Protein AF-0000000079019557 (afdb_homodimer)

Organism: Lymnaea stagnalis (NCBI:txid6523)

Secondary structure (DSSP, 8-state):
-HHHHHHHHHHHHHHHHHHHHHHHHHHHHHHHHHHHHHHTTSHHHHHHHHHHHHHHHHHHHHHHHHHHHHHHHHHHHHH-/-HHHHHHHHHHHHHHHHHHHHHHHHHHHHHHHHHHHHHHTTSHHHHHHHHHHHHHHHHHHHHHHHHHHHHHHHHHHHHH-

Sequence (160 aa):
MASNRSSNNWNQETKIRLNEKITSNINDIGSLSRQVIRGSKSNEFLAQAAKNFASQENCIQNSHETMRKMDLLRSQLEFQMASNRSSNNWNQETKIRLNEKITSNINDIGSLSRQVIRGSKSNEFLAQAAKNFASQENCIQNSHETMRKMDLLRSQLEFQ

InterPro domains:
  IPR032143 BLOC-1-related complex subunit 7 [PF16088] (1-80)
  IPR032143 BLOC-1-related complex subunit 7 [PTHR31397] (5-80)

Solvent-accessible surface area (backbone atoms only — not comparable to full-atom values): 8731 Å² total; per-residue (Å²): 123,74,68,58,56,56,50,48,50,52,48,51,51,50,52,53,52,44,52,52,48,51,53,49,47,54,49,50,52,48,52,52,52,52,51,47,66,73,49,52,86,37,69,67,50,44,54,51,51,47,52,41,52,51,51,47,47,51,49,53,51,50,41,52,52,53,52,51,53,49,50,54,54,51,56,55,60,74,73,104,125,72,66,58,56,56,50,50,50,50,48,51,51,50,49,52,52,45,52,52,48,49,54,50,47,55,50,49,53,50,53,51,51,53,52,48,65,72,51,52,85,39,67,66,50,44,54,51,49,46,52,41,52,52,52,46,45,51,49,52,52,50,41,52,53,52,51,50,53,48,51,54,53,52,55,55,60,72,73,102

Structure (mmCIF, N/CA/C/O backbone):
data_AF-0000000079019557-model_v1
#
loop_
_entity.id
_entity.type
_entity.pdbx_description
1 polymer 'BLOC-1-related complex subunit 7'
#
loop_
_atom_site.group_PDB
_atom_site.id
_atom_site.type_symbol
_atom_site.label_atom_id
_atom_site.label_alt_id
_atom_site.label_comp_id
_atom_site.label_asym_id
_atom_site.label_entity_id
_atom_site.label_seq_id
_atom_site.pdbx_PDB_ins_code
_atom_site.Cartn_x
_atom_site.Cartn_y
_atom_site.Cartn_z
_atom_site.occupancy
_atom_site.B_iso_or_equiv
_atom_site.auth_seq_id
_atom_site.auth_comp_id
_atom_site.auth_asym_id
_atom_site.auth_atom_id
_atom_site.pdbx_PDB_model_num
ATOM 1 N N . MET A 1 1 ? -0.847 -30.672 -26.422 1 47.53 1 MET A N 1
ATOM 2 C CA . MET A 1 1 ? 0.431 -29.984 -26.531 1 47.53 1 MET A CA 1
ATOM 3 C C . MET A 1 1 ? 0.22 -28.484 -26.719 1 47.53 1 MET A C 1
ATOM 5 O O . MET A 1 1 ? 1.156 -27.703 -26.562 1 47.53 1 MET A O 1
ATOM 9 N N . ALA A 1 2 ? -0.907 -27.938 -27.453 1 57.72 2 ALA A N 1
ATOM 10 C CA . ALA A 1 2 ? -1.248 -26.547 -27.797 1 57.72 2 ALA A CA 1
ATOM 11 C C . ALA A 1 2 ? -1.528 -25.734 -26.547 1 57.72 2 ALA A C 1
ATOM 13 O O . ALA A 1 2 ? -1.282 -24.531 -26.516 1 57.72 2 ALA A O 1
ATOM 14 N N . SER A 1 3 ? -2.023 -26.375 -25.453 1 62.72 3 SER A N 1
ATOM 15 C CA . SER A 1 3 ? -2.555 -25.766 -24.234 1 62.72 3 SER A CA 1
ATOM 16 C C . SER A 1 3 ? -1.434 -25.219 -23.359 1 62.72 3 SER A C 1
ATOM 18 O O . SER A 1 3 ? -1.594 -24.188 -22.703 1 62.72 3 SER A O 1
ATOM 20 N N . ASN A 1 4 ? -0.228 -25.859 -23.562 1 67.56 4 ASN A N 1
ATOM 21 C CA . ASN A 1 4 ? 0.906 -25.469 -22.734 1 67.56 4 ASN A CA 1
ATOM 22 C C . ASN A 1 4 ? 1.513 -24.141 -23.203 1 67.56 4 ASN A C 1
ATOM 24 O O . ASN A 1 4 ? 1.906 -23.312 -22.375 1 67.56 4 ASN A O 1
ATOM 28 N N . ARG A 1 5 ? 1.47 -23.844 -24.562 1 75.19 5 ARG A N 1
ATOM 29 C CA . ARG A 1 5 ? 2.02 -22.594 -25.094 1 75.19 5 ARG A CA 1
ATOM 30 C C . ARG A 1 5 ? 1.166 -21.406 -24.688 1 75.19 5 ARG A C 1
ATOM 32 O O . ARG A 1 5 ? 1.695 -20.359 -24.312 1 75.19 5 ARG A O 1
ATOM 39 N N . SER A 1 6 ? -0.106 -21.672 -24.766 1 77.31 6 SER A N 1
ATOM 40 C CA . SER A 1 6 ? -1.024 -20.609 -24.406 1 77.31 6 SER A CA 1
ATOM 41 C C . SER A 1 6 ? -0.907 -20.25 -22.938 1 77.31 6 SER A C 1
ATOM 43 O O . SER A 1 6 ? -0.911 -19.062 -22.578 1 77.31 6 SER A O 1
ATOM 45 N N . SER A 1 7 ? -0.646 -21.344 -22.203 1 78.94 7 SER A N 1
ATOM 46 C CA . SER A 1 7 ? -0.509 -21.125 -20.766 1 78.94 7 SER A CA 1
ATOM 47 C C . SER A 1 7 ? 0.808 -20.422 -20.438 1 78.94 7 SER A C 1
ATOM 49 O O . SER A 1 7 ? 0.848 -19.516 -19.594 1 78.94 7 SER A O 1
ATOM 51 N N . ASN A 1 8 ? 1.804 -20.703 -21.188 1 81.88 8 ASN A N 1
ATOM 52 C CA . ASN A 1 8 ? 3.105 -20.078 -20.984 1 81.88 8 ASN A CA 1
ATOM 53 C C . ASN A 1 8 ? 3.094 -18.609 -21.391 1 81.88 8 ASN A C 1
ATOM 55 O O . ASN A 1 8 ? 3.674 -17.766 -20.703 1 81.88 8 ASN A O 1
ATOM 59 N N . ASN A 1 9 ? 2.438 -18.375 -22.453 1 87.06 9 ASN A N 1
ATOM 60 C CA . ASN A 1 9 ? 2.311 -16.984 -22.891 1 87.06 9 ASN A CA 1
ATOM 61 C C . ASN A 1 9 ? 1.503 -16.156 -21.906 1 87.06 9 ASN A C 1
ATOM 63 O O . ASN A 1 9 ? 1.857 -15 -21.625 1 87.06 9 ASN A O 1
ATOM 67 N N . TRP A 1 10 ? 0.445 -16.703 -21.438 1 82.62 10 TRP A N 1
ATOM 68 C CA . TRP A 1 10 ? -0.376 -16.047 -20.438 1 82.62 10 TRP A CA 1
ATOM 69 C C . TRP A 1 10 ? 0.433 -15.75 -19.172 1 82.62 10 TRP A C 1
ATOM 71 O O . TRP A 1 10 ? 0.363 -14.641 -18.625 1 82.62 10 TRP A O 1
ATOM 81 N N . ASN A 1 11 ? 1.269 -16.656 -18.828 1 85.5 11 ASN A N 1
ATOM 82 C CA . ASN A 1 11 ? 2.102 -16.516 -17.641 1 85.5 11 ASN A CA 1
ATOM 83 C C . ASN A 1 11 ? 3.125 -15.391 -17.812 1 85.5 11 ASN A C 1
ATOM 85 O O . ASN A 1 11 ? 3.348 -14.602 -16.891 1 85.5 11 ASN A O 1
ATOM 89 N N . GLN A 1 12 ? 3.672 -15.359 -19 1 89 12 GLN A N 1
ATOM 90 C CA . GLN A 1 12 ? 4.66 -14.312 -19.266 1 89 12 GLN A CA 1
ATOM 91 C C . GLN A 1 12 ? 4.016 -12.93 -19.281 1 89 12 GLN A C 1
ATOM 93 O O . GLN A 1 12 ? 4.555 -11.984 -18.688 1 89 12 GLN A O 1
ATOM 98 N N . GLU A 1 13 ? 2.928 -12.852 -19.875 1 89.56 13 GLU A N 1
ATOM 99 C CA . GLU A 1 13 ? 2.193 -11.594 -19.922 1 89.56 13 GLU A CA 1
ATOM 100 C C . GLU A 1 13 ? 1.775 -11.148 -18.516 1 89.56 13 GLU A C 1
ATOM 102 O O . GLU A 1 13 ? 1.908 -9.969 -18.172 1 89.56 13 GLU A O 1
ATOM 107 N N . THR A 1 14 ? 1.305 -12.016 -17.781 1 89 14 THR A N 1
ATOM 108 C CA . THR A 1 14 ? 0.902 -11.727 -16.406 1 89 14 THR A CA 1
ATOM 109 C C . THR A 1 14 ? 2.096 -11.258 -15.578 1 89 14 THR A C 1
ATOM 111 O O . THR A 1 14 ? 1.982 -10.312 -14.797 1 89 14 THR A O 1
ATOM 114 N N . LYS A 1 15 ? 3.238 -11.859 -15.797 1 88.81 15 LYS A N 1
ATOM 115 C CA . LYS A 1 15 ? 4.449 -11.461 -15.086 1 88.81 15 LYS A CA 1
ATOM 116 C C . LYS A 1 15 ? 4.863 -10.039 -15.453 1 88.81 15 LYS A C 1
ATOM 118 O O . LYS A 1 15 ? 5.242 -9.258 -14.578 1 88.81 15 LYS A O 1
ATOM 123 N N . ILE A 1 16 ? 4.719 -9.734 -16.672 1 90.31 16 ILE A N 1
ATOM 124 C CA . ILE A 1 16 ? 5.102 -8.414 -17.141 1 90.31 16 ILE A CA 1
ATOM 125 C C . ILE A 1 16 ? 4.168 -7.363 -16.531 1 90.31 16 ILE A C 1
ATOM 127 O O . ILE A 1 16 ? 4.625 -6.352 -15.992 1 90.31 16 ILE A O 1
ATOM 131 N N . ARG A 1 17 ? 2.908 -7.613 -16.594 1 91.25 17 ARG A N 1
ATOM 132 C CA . ARG A 1 17 ? 1.917 -6.688 -16.047 1 91.25 17 ARG A CA 1
ATOM 133 C C . ARG A 1 17 ? 2.084 -6.523 -14.539 1 91.25 17 ARG A C 1
ATOM 135 O O . ARG A 1 17 ? 1.951 -5.418 -14.016 1 91.25 17 ARG A O 1
ATOM 142 N N . LEU A 1 18 ? 2.312 -7.535 -13.867 1 91.38 18 LEU A N 1
ATOM 143 C CA . LEU A 1 18 ? 2.516 -7.5 -12.422 1 91.38 18 LEU A CA 1
ATOM 144 C C . LEU A 1 18 ? 3.744 -6.668 -12.07 1 91.38 18 LEU A C 1
ATOM 146 O O . LEU A 1 18 ? 3.711 -5.883 -11.117 1 91.38 18 LEU A O 1
ATOM 150 N N . ASN A 1 19 ? 4.836 -6.879 -12.852 1 91.12 19 ASN A N 1
ATOM 151 C CA . ASN A 1 19 ? 6.035 -6.078 -12.633 1 91.12 19 ASN A CA 1
ATOM 152 C C . ASN A 1 19 ? 5.758 -4.59 -12.82 1 91.12 19 ASN A C 1
ATOM 154 O O . ASN A 1 19 ? 6.25 -3.756 -12.062 1 91.12 19 ASN A O 1
ATOM 158 N N . GLU A 1 20 ? 5.004 -4.254 -13.812 1 93.81 20 GLU A N 1
ATOM 159 C CA . GLU A 1 20 ? 4.625 -2.865 -14.062 1 93.81 20 GLU A CA 1
ATOM 160 C C . GLU A 1 20 ? 3.797 -2.303 -12.914 1 93.81 20 GLU A C 1
ATOM 162 O O . GLU A 1 20 ? 4.004 -1.163 -12.492 1 93.81 20 GLU A O 1
ATOM 167 N N . LYS A 1 21 ? 2.908 -3.107 -12.477 1 92.81 21 LYS A N 1
ATOM 168 C CA . LYS A 1 21 ? 2.057 -2.691 -11.367 1 92.81 21 LYS A CA 1
ATOM 169 C C . LYS A 1 21 ? 2.873 -2.482 -10.094 1 92.81 21 LYS A C 1
ATOM 171 O O . LYS A 1 21 ? 2.662 -1.512 -9.367 1 92.81 21 LYS A O 1
ATOM 176 N N . ILE A 1 22 ? 3.752 -3.359 -9.875 1 92.5 22 ILE A N 1
ATOM 177 C CA . ILE A 1 22 ? 4.633 -3.27 -8.711 1 92.5 22 ILE A CA 1
ATOM 178 C C . ILE A 1 22 ? 5.445 -1.977 -8.781 1 92.5 22 ILE A C 1
ATOM 180 O O . ILE A 1 22 ? 5.504 -1.223 -7.805 1 92.5 22 ILE A O 1
ATOM 184 N N . THR A 1 23 ? 6.043 -1.711 -9.922 1 93.44 23 THR A N 1
ATOM 185 C CA . THR A 1 23 ? 6.84 -0.502 -10.109 1 93.44 23 THR A CA 1
ATOM 186 C C . THR A 1 23 ? 5.984 0.745 -9.914 1 93.44 23 THR A C 1
ATOM 188 O O . THR A 1 23 ? 6.41 1.7 -9.258 1 93.44 23 THR A O 1
ATOM 191 N N . SER A 1 24 ? 4.785 0.705 -10.453 1 94.06 24 SER A N 1
ATOM 192 C CA . SER A 1 24 ? 3.861 1.823 -10.305 1 94.06 24 SER A CA 1
ATOM 193 C C . SER A 1 24 ? 3.51 2.059 -8.844 1 94.06 24 SER A C 1
ATOM 195 O O . SER A 1 24 ? 3.496 3.199 -8.375 1 94.06 24 SER A O 1
ATOM 197 N N . ASN A 1 25 ? 3.236 0.991 -8.156 1 93.25 25 ASN A N 1
ATOM 198 C CA . ASN A 1 25 ? 2.889 1.081 -6.742 1 93.25 25 ASN A CA 1
ATOM 199 C C . ASN A 1 25 ? 4.02 1.7 -5.922 1 93.25 25 ASN A C 1
ATOM 201 O O . ASN A 1 25 ? 3.777 2.562 -5.078 1 93.25 25 ASN A O 1
ATOM 205 N N . ILE A 1 26 ? 5.211 1.284 -6.172 1 92.81 26 ILE A N 1
ATOM 206 C CA . ILE A 1 26 ? 6.371 1.807 -5.461 1 92.81 26 ILE A CA 1
ATOM 207 C C . ILE A 1 26 ? 6.512 3.303 -5.73 1 92.81 26 ILE A C 1
ATOM 209 O O . ILE A 1 26 ? 6.734 4.086 -4.805 1 92.81 26 ILE A O 1
ATOM 213 N N . ASN A 1 27 ? 6.289 3.691 -6.883 1 93.69 27 ASN A N 1
ATOM 214 C CA . ASN A 1 27 ? 6.383 5.098 -7.266 1 93.69 27 ASN A CA 1
ATOM 215 C C . ASN A 1 27 ? 5.27 5.926 -6.629 1 93.69 27 ASN A C 1
ATOM 217 O O . ASN A 1 27 ? 5.508 7.047 -6.176 1 93.69 27 ASN A O 1
ATOM 221 N N . ASP A 1 28 ? 4.129 5.355 -6.613 1 95.62 28 ASP A N 1
ATOM 222 C CA . ASP A 1 28 ? 2.988 6.062 -6.043 1 95.62 28 ASP A CA 1
ATOM 223 C C . ASP A 1 28 ? 3.154 6.25 -4.539 1 95.62 28 ASP A C 1
ATOM 225 O O . ASP A 1 28 ? 2.801 7.301 -3.996 1 95.62 28 ASP A O 1
ATOM 229 N N . ILE A 1 29 ? 3.668 5.305 -3.902 1 94.81 29 ILE A N 1
ATOM 230 C CA . ILE A 1 29 ? 3.928 5.426 -2.473 1 94.81 29 ILE A CA 1
ATOM 231 C C . ILE A 1 29 ? 5.004 6.48 -2.229 1 94.81 29 ILE A C 1
ATOM 233 O O . ILE A 1 29 ? 4.918 7.254 -1.271 1 94.81 29 ILE A O 1
ATOM 237 N N . GLY A 1 30 ? 5.977 6.52 -3.111 1 93.94 30 GLY A N 1
ATOM 238 C CA . GLY A 1 30 ? 6.957 7.594 -3.041 1 93.94 30 GLY A CA 1
ATOM 239 C C . GLY A 1 30 ? 6.34 8.969 -3.182 1 93.94 30 GLY A C 1
ATOM 240 O O . GLY A 1 30 ? 6.656 9.883 -2.41 1 93.94 30 GLY A O 1
ATOM 241 N N . SER A 1 31 ? 5.52 9.055 -4.195 1 95.25 31 SER A N 1
ATOM 242 C CA . SER A 1 31 ? 4.832 10.328 -4.418 1 95.25 31 SER A CA 1
ATOM 243 C C . SER A 1 31 ? 4.012 10.734 -3.195 1 95.25 31 SER A C 1
ATOM 245 O O . SER A 1 31 ? 4.059 11.891 -2.77 1 95.25 31 SER A O 1
ATOM 247 N N . LEU A 1 32 ? 3.287 9.805 -2.604 1 92.56 32 LEU A N 1
ATOM 248 C CA . LEU A 1 32 ? 2.496 10.047 -1.401 1 92.56 32 LEU A CA 1
ATOM 249 C C . LEU A 1 32 ? 3.385 10.492 -0.245 1 92.56 32 LEU A C 1
ATOM 251 O O . LEU A 1 32 ? 3.018 11.391 0.512 1 92.56 32 LEU A O 1
ATOM 255 N N . SER A 1 33 ? 4.496 9.906 -0.096 1 91.62 33 SER A N 1
ATOM 256 C CA . SER A 1 33 ? 5.422 10.242 0.979 1 91.62 33 SER A C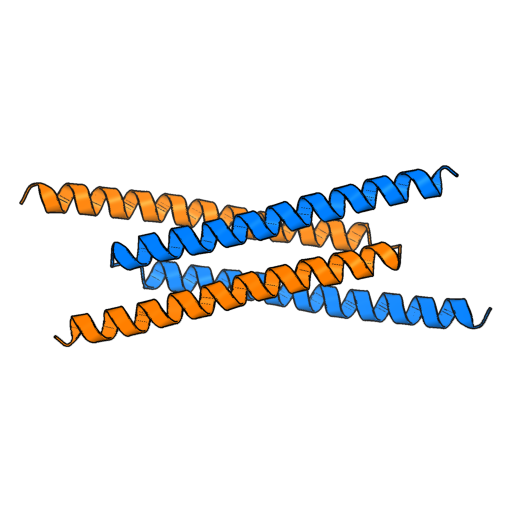A 1
ATOM 257 C C . SER A 1 33 ? 5.926 11.68 0.843 1 91.62 33 SER A C 1
ATOM 259 O O . SER A 1 33 ? 6.027 12.406 1.835 1 91.62 33 SER A O 1
ATOM 261 N N . ARG A 1 34 ? 6.246 12.062 -0.383 1 91.94 34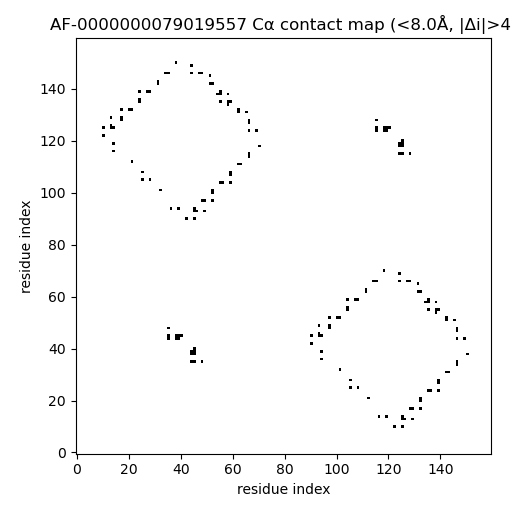 ARG A N 1
ATOM 262 C CA . ARG A 1 34 ? 6.707 13.422 -0.626 1 91.94 34 ARG A CA 1
ATOM 263 C C . ARG A 1 34 ? 5.609 14.438 -0.316 1 91.94 34 ARG A C 1
ATOM 265 O O . ARG A 1 34 ? 5.875 15.492 0.255 1 91.94 34 ARG A O 1
ATOM 272 N N . GLN A 1 35 ? 4.402 14.07 -0.68 1 89.88 35 GLN A N 1
ATOM 273 C CA . GLN A 1 35 ? 3.258 14.93 -0.399 1 89.88 35 GLN A CA 1
ATOM 274 C C . GLN A 1 35 ? 3.066 15.117 1.104 1 89.88 35 GLN A C 1
ATOM 276 O O . GLN A 1 35 ? 2.809 16.234 1.567 1 89.88 35 GLN A O 1
ATOM 281 N N . VAL A 1 36 ? 3.242 14.133 1.831 1 90.44 36 VAL A N 1
ATOM 282 C CA . VAL A 1 36 ? 3.084 14.18 3.281 1 90.44 36 VAL A CA 1
ATOM 283 C C . VAL A 1 36 ? 4.164 15.07 3.893 1 90.44 36 VAL A C 1
ATOM 285 O O . VAL A 1 36 ? 3.873 15.906 4.75 1 90.44 36 VAL A O 1
ATOM 288 N N . ILE A 1 37 ? 5.355 14.914 3.469 1 85.81 37 ILE A N 1
ATOM 289 C CA . ILE A 1 37 ? 6.484 15.68 3.988 1 85.81 37 ILE A CA 1
ATOM 290 C C . ILE A 1 37 ? 6.266 17.172 3.711 1 85.81 37 ILE A C 1
ATOM 292 O O . ILE A 1 37 ? 6.457 18 4.598 1 85.81 37 ILE A O 1
ATOM 296 N N . ARG A 1 38 ? 5.766 17.5 2.596 1 85.56 38 ARG A N 1
ATOM 297 C CA . ARG A 1 38 ? 5.559 18.891 2.203 1 85.56 38 ARG A CA 1
ATOM 298 C C . ARG A 1 38 ? 4.383 19.5 2.961 1 85.56 38 ARG A C 1
ATOM 300 O O . ARG A 1 38 ? 4.422 20.672 3.326 1 85.56 38 ARG A O 1
ATOM 307 N N . GLY A 1 39 ? 3.41 18.688 3.227 1 82.56 39 GLY A N 1
ATOM 308 C CA . GLY A 1 39 ? 2.188 19.172 3.846 1 82.56 39 GLY A CA 1
ATOM 309 C C . GLY A 1 39 ? 2.205 19.078 5.359 1 82.56 39 GLY A C 1
ATOM 310 O O . GLY A 1 39 ? 1.259 19.5 6.027 1 82.56 39 GLY A O 1
ATOM 311 N N . SER A 1 40 ? 3.23 18.641 5.941 1 81.25 40 SER A N 1
ATOM 312 C CA . SER A 1 40 ? 3.271 18.281 7.355 1 81.25 40 SER A CA 1
ATOM 313 C C . SER A 1 40 ? 3.359 19.516 8.242 1 81.25 40 SER A C 1
ATOM 315 O O . SER A 1 40 ? 3.693 19.406 9.43 1 81.25 40 SER A O 1
ATOM 317 N N . LYS A 1 41 ? 3.025 20.719 7.848 1 81.19 41 LYS A N 1
ATOM 318 C CA . LYS A 1 41 ? 3.004 21.938 8.648 1 81.19 41 LYS A CA 1
ATOM 319 C C . LYS A 1 41 ? 1.753 22.016 9.516 1 81.19 41 LYS A C 1
ATOM 321 O O . LYS A 1 41 ? 1.718 22.75 10.508 1 81.19 41 LYS A O 1
ATOM 326 N N . SER A 1 42 ? 0.71 21.234 9.281 1 82.25 42 SER A N 1
ATOM 327 C CA . SER A 1 42 ? -0.531 21.234 10.047 1 82.25 42 SER A CA 1
ATOM 328 C C . SER A 1 42 ? -0.713 19.922 10.797 1 82.25 42 SER A C 1
ATOM 330 O O 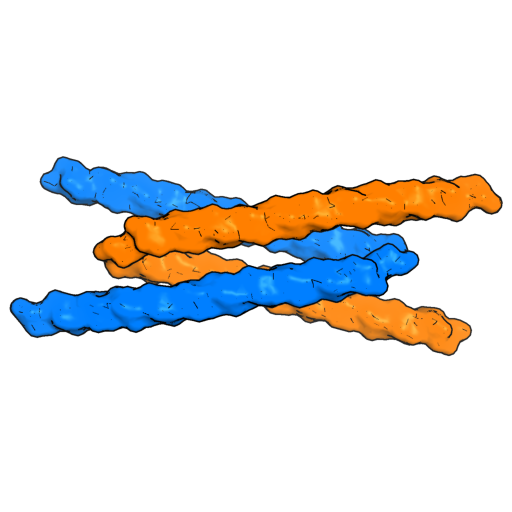. SER A 1 42 ? -0.453 18.844 10.242 1 82.25 42 SER A O 1
ATOM 332 N N . ASN A 1 43 ? -1.083 20.078 12.062 1 82.56 43 ASN A N 1
ATOM 333 C CA . ASN A 1 43 ? -1.351 18.906 12.883 1 82.56 43 ASN A CA 1
ATOM 334 C C . ASN A 1 43 ? -2.453 18.047 12.281 1 82.56 43 ASN A C 1
ATOM 336 O O . ASN A 1 43 ? -2.387 16.812 12.336 1 82.56 43 ASN A O 1
ATOM 340 N N . GLU A 1 44 ? -3.389 18.641 11.719 1 84.88 44 GLU A N 1
ATOM 341 C CA . GLU A 1 44 ? -4.5 17.906 11.117 1 84.88 44 GLU A CA 1
ATOM 342 C C . GLU A 1 44 ? -4.031 17.062 9.938 1 84.88 44 GLU A C 1
ATOM 344 O O . GLU A 1 44 ? -4.453 15.922 9.781 1 84.88 44 GLU A O 1
ATOM 349 N N . PHE A 1 45 ? -3.227 17.625 9.133 1 89.12 45 PHE A N 1
ATOM 350 C CA . PHE A 1 45 ? -2.672 16.922 7.988 1 89.12 45 PHE A CA 1
ATOM 351 C C . PHE A 1 45 ? -1.846 15.719 8.438 1 89.12 45 PHE A C 1
ATOM 353 O O . PHE A 1 45 ? -1.992 14.617 7.902 1 89.12 45 PHE A O 1
ATOM 360 N N . LEU A 1 46 ? -1.069 15.891 9.445 1 89.62 46 LEU A N 1
ATOM 361 C CA . LEU A 1 46 ? -0.22 14.828 9.961 1 89.62 46 LEU A CA 1
ATOM 362 C C . LEU A 1 46 ? -1.062 13.664 10.492 1 89.62 46 LEU A C 1
ATOM 364 O O . LEU A 1 46 ? -0.725 12.5 10.273 1 89.62 46 LEU A O 1
ATOM 368 N N . ALA A 1 47 ? -2.139 14.086 11.156 1 88.06 47 ALA A N 1
ATOM 369 C CA . ALA A 1 47 ? -3.02 13.062 11.711 1 88.06 47 ALA A CA 1
ATOM 370 C C . ALA A 1 47 ? -3.676 12.242 10.602 1 88.06 47 ALA A C 1
ATOM 372 O O . ALA A 1 47 ? -3.775 11.023 10.695 1 88.06 47 ALA A O 1
ATOM 373 N N . GLN A 1 48 ? -4.086 12.867 9.523 1 91.38 48 GLN A N 1
ATOM 374 C CA . GLN A 1 48 ? -4.711 12.18 8.391 1 91.38 48 GLN A CA 1
ATOM 375 C C . GLN A 1 48 ? -3.697 11.32 7.641 1 91.38 48 GLN A C 1
ATOM 377 O O . GLN A 1 48 ? -4.012 10.211 7.215 1 91.38 48 GLN A O 1
ATOM 382 N N . ALA A 1 49 ? -2.57 11.906 7.453 1 92.69 49 ALA A N 1
ATOM 383 C CA . ALA A 1 49 ? -1.508 11.141 6.812 1 92.69 49 ALA A CA 1
ATOM 384 C C . ALA A 1 49 ? -1.188 9.875 7.609 1 92.69 49 ALA A C 1
ATOM 386 O O . ALA A 1 49 ? -1.017 8.797 7.035 1 92.69 49 ALA A O 1
ATOM 387 N N . ALA A 1 50 ? -1.135 9.984 8.914 1 91.12 50 ALA A N 1
ATOM 388 C CA . ALA A 1 50 ? -0.861 8.836 9.781 1 91.12 50 ALA A CA 1
ATOM 389 C C . ALA A 1 50 ? -1.924 7.754 9.609 1 91.12 50 ALA A C 1
ATOM 391 O O . ALA A 1 50 ? -1.603 6.566 9.539 1 91.12 50 ALA A O 1
ATOM 392 N N . LYS A 1 51 ? -3.121 8.117 9.484 1 92.06 51 LYS A N 1
ATOM 393 C CA . LYS A 1 51 ? -4.219 7.176 9.281 1 92.06 51 LYS A CA 1
ATOM 394 C C . LYS A 1 51 ? -4.098 6.48 7.93 1 92.06 51 LYS A C 1
ATOM 396 O O . LYS A 1 51 ? -4.312 5.27 7.824 1 92.06 51 LYS A O 1
ATOM 401 N N . ASN A 1 52 ? -3.764 7.293 6.953 1 92.81 52 ASN A N 1
ATOM 402 C CA .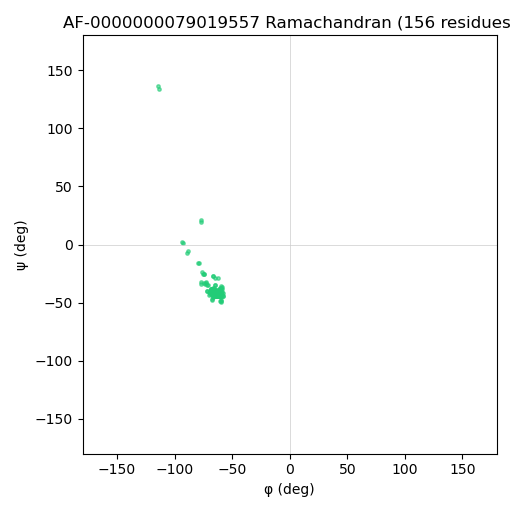 ASN A 1 52 ? -3.6 6.742 5.613 1 92.81 52 ASN A CA 1
ATOM 403 C C . ASN A 1 52 ? -2.48 5.707 5.562 1 92.81 52 ASN A C 1
ATOM 405 O O . ASN A 1 52 ? -2.645 4.637 4.973 1 92.81 52 ASN A O 1
ATOM 409 N N . PHE A 1 53 ? -1.433 5.984 6.18 1 93.19 53 PHE A N 1
ATOM 410 C CA . PHE A 1 53 ? -0.306 5.059 6.129 1 93.19 53 PHE A CA 1
ATOM 411 C C . PHE A 1 53 ? -0.567 3.838 7.004 1 93.19 53 PHE A C 1
ATOM 413 O O . PHE A 1 53 ? -0.052 2.752 6.73 1 93.19 53 PHE A O 1
ATOM 420 N N . ALA A 1 54 ? -1.408 4 8.016 1 92.81 54 ALA A N 1
ATOM 421 C CA . ALA A 1 54 ? -1.845 2.836 8.781 1 92.81 54 ALA A CA 1
ATOM 422 C C . ALA A 1 54 ? -2.688 1.898 7.922 1 92.81 54 ALA A C 1
ATOM 424 O O . ALA A 1 54 ? -2.537 0.677 7.992 1 92.81 54 ALA A O 1
ATOM 425 N N . SER A 1 55 ? -3.527 2.459 7.129 1 94.31 55 SER A N 1
ATOM 426 C CA . SER A 1 55 ? -4.344 1.67 6.211 1 94.31 55 SER A CA 1
ATOM 427 C C . SER A 1 55 ? -3.479 0.951 5.18 1 94.31 55 SER A C 1
ATOM 429 O O . SER A 1 55 ? -3.715 -0.22 4.875 1 94.31 55 SER A O 1
ATOM 431 N N . GLN A 1 56 ? -2.512 1.698 4.676 1 94.31 56 GLN A N 1
ATOM 432 C CA . GLN A 1 56 ? -1.586 1.1 3.721 1 94.31 56 GLN A CA 1
ATOM 433 C C . GLN A 1 56 ? -0.849 -0.086 4.336 1 94.31 56 GLN A C 1
ATOM 435 O O . GLN A 1 56 ? -0.677 -1.121 3.688 1 94.31 56 GLN A O 1
ATOM 440 N N . GLU A 1 57 ? -0.451 0.067 5.5 1 93.94 57 GLU A N 1
ATOM 441 C CA . GLU A 1 57 ? 0.234 -1.007 6.215 1 93.94 57 GLU A CA 1
ATOM 442 C C . GLU A 1 57 ? -0.655 -2.24 6.34 1 93.94 57 GLU A C 1
ATOM 444 O O . GLU A 1 57 ? -0.188 -3.369 6.172 1 93.94 57 GLU A O 1
ATOM 449 N N . ASN A 1 58 ? -1.845 -2.057 6.633 1 95.62 58 ASN A N 1
ATOM 450 C CA . ASN A 1 58 ? -2.789 -3.164 6.742 1 95.62 58 ASN A CA 1
ATOM 451 C C . ASN A 1 58 ? -2.951 -3.895 5.41 1 95.62 58 ASN A C 1
ATOM 453 O O . ASN A 1 58 ? -2.992 -5.125 5.375 1 95.62 58 ASN A O 1
ATOM 457 N N . CYS A 1 59 ? -3.061 -3.119 4.387 1 95.62 59 CYS A N 1
ATOM 458 C CA . CYS A 1 59 ? -3.162 -3.713 3.057 1 95.62 59 CYS A CA 1
ATOM 459 C C . CYS A 1 59 ? -1.938 -4.566 2.744 1 95.62 59 CYS A C 1
ATOM 461 O O . CYS A 1 59 ? -2.064 -5.68 2.234 1 95.62 59 CYS A O 1
ATOM 463 N N . ILE A 1 60 ? -0.806 -4.059 3.035 1 95.75 60 ILE A N 1
ATOM 464 C CA . ILE A 1 60 ? 0.447 -4.754 2.771 1 95.75 60 ILE A CA 1
ATOM 465 C C . ILE A 1 60 ? 0.51 -6.035 3.604 1 95.75 60 ILE A C 1
ATOM 467 O O . ILE A 1 60 ? 0.92 -7.086 3.107 1 95.75 60 ILE A O 1
ATOM 471 N N . GLN A 1 61 ? 0.146 -6 4.848 1 95.5 61 GLN A N 1
ATOM 472 C CA . GLN A 1 61 ? 0.137 -7.168 5.723 1 95.5 61 GLN A CA 1
ATOM 473 C C . GLN A 1 61 ? -0.816 -8.234 5.199 1 95.5 61 GLN A C 1
ATOM 475 O O . GLN A 1 61 ? -0.484 -9.422 5.199 1 95.5 61 GLN A O 1
ATOM 480 N N . ASN A 1 62 ? -1.929 -7.785 4.766 1 95.81 62 ASN A N 1
ATOM 481 C CA . ASN A 1 62 ? -2.875 -8.719 4.168 1 95.81 62 ASN A CA 1
ATOM 482 C C . ASN A 1 62 ? -2.285 -9.398 2.932 1 95.81 62 ASN A C 1
ATOM 484 O O . ASN A 1 62 ? -2.475 -10.594 2.727 1 95.81 62 ASN A O 1
ATOM 488 N N . SER A 1 63 ? -1.616 -8.695 2.119 1 94.25 63 SER A N 1
ATOM 489 C CA . SER A 1 63 ? -0.955 -9.242 0.938 1 94.25 63 SER A CA 1
ATOM 490 C C . SER A 1 63 ? 0.09 -10.281 1.321 1 94.25 63 SER A C 1
ATOM 492 O O . SER A 1 63 ? 0.168 -11.352 0.704 1 94.25 63 SER A O 1
ATOM 494 N N . HIS A 1 64 ? 0.83 -10 2.332 1 93.62 64 HIS A N 1
ATOM 495 C CA . HIS A 1 64 ? 1.835 -10.938 2.814 1 93.62 64 HIS A CA 1
ATOM 496 C C . HIS A 1 64 ? 1.192 -12.242 3.285 1 93.62 64 HIS A C 1
ATOM 498 O O . HIS A 1 64 ? 1.684 -13.328 2.975 1 93.62 64 HIS A O 1
ATOM 504 N N . GLU A 1 65 ? 0.145 -12.086 4.008 1 95.06 65 GLU A N 1
ATOM 505 C CA . GLU A 1 65 ? -0.544 -13.266 4.531 1 95.06 65 GLU A CA 1
ATOM 506 C C . GLU A 1 65 ? -1.095 -14.125 3.402 1 95.06 65 GLU A C 1
ATOM 508 O O . GLU A 1 65 ? -0.971 -15.352 3.434 1 95.06 65 GLU A O 1
ATOM 513 N N . THR A 1 66 ? -1.683 -13.445 2.479 1 93.44 66 THR A N 1
ATOM 514 C CA . THR A 1 66 ? -2.244 -14.148 1.33 1 93.44 66 THR A CA 1
ATOM 515 C C . THR A 1 66 ? -1.151 -14.883 0.56 1 93.44 66 THR A C 1
ATOM 517 O O . THR A 1 66 ? -1.315 -16.047 0.203 1 93.44 66 THR A O 1
ATOM 520 N N . MET A 1 67 ? -0.035 -14.352 0.33 1 90.69 67 MET A N 1
ATOM 521 C CA . MET A 1 67 ? 1.06 -14.945 -0.431 1 90.69 67 MET A CA 1
ATOM 522 C C . MET A 1 67 ? 1.707 -16.078 0.348 1 90.69 67 MET A C 1
ATOM 524 O O . MET A 1 67 ? 2.145 -17.078 -0.241 1 90.69 67 MET A O 1
ATOM 528 N N . ARG A 1 68 ? 1.752 -15.891 1.618 1 91.69 68 ARG A N 1
ATOM 529 C CA . 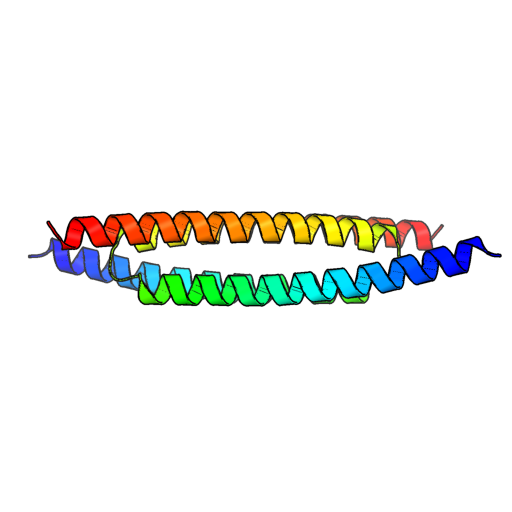ARG A 1 68 ? 2.271 -16.969 2.453 1 91.69 68 ARG A CA 1
ATOM 530 C C . ARG A 1 68 ? 1.382 -18.203 2.371 1 91.69 68 ARG A C 1
ATOM 532 O O . ARG A 1 68 ? 1.879 -19.328 2.283 1 91.69 68 ARG A O 1
ATOM 539 N N . LYS A 1 69 ? 0.096 -18.016 2.416 1 92.44 69 LYS A N 1
ATOM 540 C CA . LYS A 1 69 ? -0.851 -19.109 2.27 1 92.44 69 LYS A CA 1
ATOM 541 C C . LYS A 1 69 ? -0.694 -19.797 0.915 1 92.44 69 LYS A C 1
ATOM 543 O O . LYS A 1 69 ? -0.731 -21.031 0.826 1 92.44 69 LYS A O 1
ATOM 548 N N . MET A 1 70 ? -0.474 -19.094 -0.05 1 87.12 70 MET A N 1
ATOM 549 C CA . MET A 1 70 ? -0.295 -19.625 -1.397 1 87.12 70 MET A CA 1
ATOM 550 C C . MET A 1 70 ? 0.993 -20.438 -1.495 1 87.12 70 MET A C 1
ATOM 552 O O . MET A 1 70 ? 1.031 -21.469 -2.166 1 87.12 70 MET A O 1
ATOM 556 N N . ASP A 1 71 ? 1.991 -20 -0.867 1 86.31 71 ASP A N 1
ATOM 557 C CA . ASP A 1 71 ? 3.262 -20.719 -0.841 1 86.31 71 ASP A CA 1
ATOM 558 C C . ASP A 1 71 ? 3.109 -22.078 -0.169 1 86.31 71 ASP A C 1
ATOM 560 O O . ASP A 1 71 ? 3.682 -23.078 -0.628 1 86.31 71 ASP A O 1
ATOM 564 N N . LEU A 1 72 ? 2.436 -22.062 0.878 1 89.31 72 LEU A N 1
ATOM 565 C CA . LEU A 1 72 ? 2.199 -23.297 1.604 1 89.31 72 LEU A CA 1
ATOM 566 C C . LEU A 1 72 ? 1.396 -24.281 0.756 1 89.31 72 LEU A C 1
ATOM 568 O O . LEU A 1 72 ? 1.694 -25.469 0.73 1 89.31 72 LEU A O 1
ATOM 572 N N . LEU A 1 73 ? 0.391 -23.812 0.045 1 86.56 73 LEU A N 1
ATOM 573 C CA . LEU A 1 73 ? -0.428 -24.641 -0.824 1 86.56 73 LEU A CA 1
ATOM 574 C C . LEU A 1 73 ? 0.404 -25.219 -1.964 1 86.56 73 LEU A C 1
ATOM 576 O O . LEU A 1 73 ? 0.254 -26.391 -2.312 1 86.56 73 LEU A O 1
ATOM 580 N N . ARG A 1 74 ? 1.197 -24.453 -2.5 1 84.19 74 ARG A N 1
ATOM 581 C CA . ARG A 1 74 ? 2.076 -24.906 -3.578 1 84.19 74 ARG A CA 1
ATOM 582 C C . ARG A 1 74 ? 3.023 -26 -3.098 1 84.19 74 ARG A C 1
ATOM 584 O O . ARG A 1 74 ? 3.252 -26.984 -3.803 1 84.19 74 ARG A O 1
ATOM 591 N N . SER A 1 75 ? 3.598 -25.797 -1.936 1 84.25 75 SER A N 1
ATOM 592 C CA . SER A 1 75 ? 4.516 -26.781 -1.372 1 84.25 75 SER A CA 1
ATOM 593 C C . SER A 1 75 ? 3.824 -28.141 -1.167 1 84.25 75 SER A C 1
ATOM 595 O O . SER A 1 75 ? 4.426 -29.188 -1.392 1 84.25 75 SER A O 1
ATOM 597 N N . GLN A 1 76 ? 2.631 -28.219 -0.789 1 86.62 76 GLN A N 1
ATOM 598 C CA . GLN A 1 76 ? 1.856 -29.438 -0.572 1 86.62 76 GLN A CA 1
ATOM 599 C C . GLN A 1 76 ? 1.582 -30.156 -1.89 1 86.62 76 GLN A C 1
ATOM 601 O O . GLN A 1 76 ? 1.62 -31.375 -1.951 1 86.62 76 GLN A O 1
ATOM 606 N N . LEU A 1 77 ? 1.282 -29.5 -2.965 1 78.69 77 LEU A N 1
ATOM 607 C CA . LEU A 1 77 ? 1.002 -30.078 -4.277 1 78.69 77 LEU A CA 1
ATOM 608 C C . LEU A 1 77 ? 2.262 -30.688 -4.883 1 78.69 77 LEU A C 1
ATOM 610 O O . LEU A 1 77 ? 2.191 -31.688 -5.598 1 78.69 77 LEU A O 1
ATOM 614 N N . GLU A 1 78 ? 3.35 -30.047 -4.676 1 77.88 78 GLU A N 1
ATOM 615 C CA . GLU A 1 78 ? 4.609 -30.578 -5.188 1 77.88 78 GLU A CA 1
ATOM 616 C C . GLU A 1 78 ? 4.984 -31.875 -4.484 1 77.88 78 GLU A C 1
ATOM 618 O O . GLU A 1 78 ? 5.711 -32.688 -5.043 1 77.88 78 GLU A O 1
ATOM 623 N N . PHE A 1 79 ? 4.598 -32.125 -3.299 1 79.5 79 PHE A N 1
ATOM 624 C CA . PHE A 1 79 ? 4.926 -33.344 -2.576 1 79.5 79 PHE A CA 1
ATOM 625 C C . PHE A 1 79 ? 3.887 -34.438 -2.842 1 79.5 79 PHE A C 1
ATOM 627 O O . PHE A 1 79 ? 4.121 -35.594 -2.551 1 79.5 79 PHE A O 1
ATOM 634 N N . GLN A 1 80 ? 2.838 -34.125 -3.541 1 64.38 80 GLN A N 1
ATOM 635 C CA . GLN A 1 80 ? 1.94 -35.156 -4.012 1 64.38 80 GLN A CA 1
ATOM 636 C C . GLN A 1 80 ? 2.383 -35.688 -5.375 1 64.38 80 GLN A C 1
ATOM 638 O O . GLN A 1 80 ? 2.41 -36.906 -5.598 1 64.38 80 GLN A O 1
ATOM 643 N N . MET B 1 1 ? 0.85 30.297 26.156 1 47.28 1 MET B N 1
ATOM 644 C CA . MET B 1 1 ? 2.137 30.172 25.469 1 47.28 1 MET B CA 1
ATOM 645 C C . MET B 1 1 ? 2.66 28.734 25.578 1 47.28 1 MET B C 1
ATOM 647 O O . MET B 1 1 ? 3.65 28.391 24.922 1 47.28 1 MET B O 1
ATOM 651 N N . ALA B 1 2 ? 2.387 27.875 26.719 1 58 2 ALA B N 1
ATOM 652 C CA . ALA B 1 2 ? 2.834 26.516 27.031 1 58 2 ALA B CA 1
ATOM 653 C C . ALA B 1 2 ? 2.326 25.531 25.984 1 58 2 ALA B C 1
ATOM 655 O O . ALA B 1 2 ? 2.959 24.5 25.734 1 58 2 ALA B O 1
ATOM 656 N N . SER B 1 3 ? 1.161 25.797 25.344 1 63.59 3 SER B N 1
ATOM 657 C CA . SER B 1 3 ? 0.375 24.906 24.5 1 63.59 3 SER B CA 1
ATOM 658 C C . SER B 1 3 ? 1.018 24.75 23.125 1 63.59 3 SER B C 1
ATOM 660 O O . SER B 1 3 ? 0.96 23.656 22.531 1 63.59 3 SER B O 1
ATOM 662 N N . ASN B 1 4 ? 1.829 25.797 22.781 1 68.06 4 ASN B N 1
ATOM 663 C CA . ASN B 1 4 ? 2.455 25.781 21.469 1 68.06 4 ASN B CA 1
ATOM 664 C C . ASN B 1 4 ? 3.652 24.828 21.422 1 68.06 4 ASN B C 1
ATOM 666 O O . ASN B 1 4 ? 3.861 24.125 20.438 1 68.06 4 ASN B O 1
ATOM 670 N N . ARG B 1 5 ? 4.422 24.688 22.562 1 75.69 5 ARG B N 1
ATOM 671 C CA . ARG B 1 5 ? 5.578 23.797 22.625 1 75.69 5 ARG B CA 1
ATOM 672 C C . ARG B 1 5 ? 5.152 22.344 22.578 1 75.69 5 ARG B C 1
ATOM 674 O O . ARG B 1 5 ? 5.762 21.531 21.875 1 75.69 5 ARG B O 1
ATOM 681 N N . SER B 1 6 ? 4.098 22.141 23.312 1 78.12 6 SER B N 1
ATOM 682 C CA . SER B 1 6 ? 3.592 20.766 23.344 1 78.12 6 SER B CA 1
ATOM 683 C C . SER B 1 6 ? 3.082 20.328 21.984 1 78.12 6 SER B C 1
ATOM 685 O O . SER B 1 6 ? 3.344 19.203 21.547 1 78.12 6 SER B O 1
ATOM 687 N N . SER B 1 7 ? 2.502 21.359 21.328 1 79.19 7 SER B N 1
ATOM 688 C CA . SER B 1 7 ? 1.982 21.047 20 1 79.19 7 SER B CA 1
ATOM 689 C C . SER B 1 7 ? 3.113 20.859 18.984 1 79.19 7 SER B C 1
ATOM 691 O O . SER B 1 7 ? 3.061 19.953 18.156 1 79.19 7 SER B O 1
ATOM 693 N N . ASN B 1 8 ? 4.164 21.562 19.172 1 81.88 8 ASN B N 1
ATOM 694 C CA . ASN B 1 8 ? 5.316 21.453 18.281 1 81.88 8 ASN B CA 1
ATOM 695 C C . ASN B 1 8 ? 6.051 20.125 18.5 1 81.88 8 ASN B C 1
ATOM 697 O O . ASN B 1 8 ? 6.488 19.484 17.531 1 81.88 8 ASN B O 1
ATOM 701 N N . ASN B 1 9 ? 6.148 19.781 19.703 1 87.19 9 ASN B N 1
ATOM 702 C CA . ASN B 1 9 ? 6.781 18.5 20.016 1 87.19 9 ASN B CA 1
ATOM 703 C C . ASN B 1 9 ? 5.969 17.328 19.469 1 87.19 9 ASN B C 1
ATOM 705 O O . ASN B 1 9 ? 6.531 16.359 18.938 1 87.19 9 ASN B O 1
ATOM 709 N N . TRP B 1 10 ? 4.703 17.406 19.641 1 83.06 10 TRP B N 1
ATOM 710 C CA . TRP B 1 10 ? 3.812 16.375 19.109 1 83.06 10 TRP B CA 1
ATOM 711 C C . TRP B 1 10 ? 3.938 16.281 17.594 1 83.06 10 TRP B C 1
ATOM 713 O O . TRP B 1 10 ? 4.023 15.18 17.047 1 83.06 10 TRP B O 1
ATOM 723 N N . ASN B 1 11 ? 4.066 17.391 16.953 1 85.62 11 ASN B N 1
ATOM 724 C CA . ASN B 1 11 ? 4.195 17.438 15.5 1 85.62 11 ASN B CA 1
ATOM 725 C C . ASN B 1 11 ? 5.5 16.797 15.031 1 85.62 11 ASN B C 1
ATOM 727 O O . ASN B 1 11 ? 5.516 16.062 14.047 1 85.62 11 ASN B O 1
ATOM 731 N N . GLN B 1 12 ? 6.539 17.094 15.797 1 89.12 12 GLN B N 1
ATOM 732 C CA . GLN B 1 12 ? 7.832 16.516 15.438 1 89.12 12 GLN B CA 1
ATOM 733 C C . GLN B 1 12 ? 7.832 15 15.625 1 89.12 12 GLN B C 1
ATOM 735 O O . GLN B 1 12 ? 8.32 14.266 14.766 1 89.12 12 GLN B O 1
ATOM 740 N N . GLU B 1 13 ? 7.301 14.602 16.672 1 89.62 13 GLU B N 1
ATOM 741 C CA . GLU B 1 13 ? 7.207 13.164 16.938 1 89.62 13 GLU B CA 1
ATOM 742 C C . GLU B 1 13 ? 6.355 12.461 15.891 1 89.62 13 GLU B C 1
ATOM 744 O O . GLU B 1 13 ? 6.719 11.383 15.414 1 89.62 13 GLU B O 1
ATOM 749 N N . THR B 1 14 ? 5.293 13.016 15.57 1 88.88 14 THR B N 1
ATOM 750 C CA . THR B 1 14 ? 4.41 12.461 14.555 1 88.88 14 THR B CA 1
ATOM 751 C C . THR B 1 14 ? 5.121 12.383 13.203 1 88.88 14 THR B C 1
ATOM 753 O O . THR B 1 14 ? 4.996 11.383 12.492 1 88.88 14 THR B O 1
ATOM 756 N N . LYS B 1 15 ? 5.914 13.367 12.891 1 88.69 15 LYS B N 1
ATOM 757 C CA . LYS B 1 15 ? 6.668 13.367 11.641 1 88.69 15 LYS B CA 1
ATOM 758 C C . LYS B 1 15 ? 7.695 12.242 11.617 1 88.69 15 LYS B C 1
ATOM 760 O O . LYS B 1 15 ? 7.855 11.562 10.594 1 88.69 15 LYS B O 1
ATOM 765 N N . ILE B 1 16 ? 8.273 12.031 12.688 1 90.56 16 ILE B N 1
ATOM 766 C CA . ILE B 1 16 ? 9.297 10.992 12.781 1 90.56 16 ILE B CA 1
ATOM 767 C C . ILE B 1 16 ? 8.656 9.617 12.617 1 90.56 16 ILE B C 1
ATOM 769 O O . ILE B 1 16 ? 9.117 8.797 11.82 1 90.56 16 ILE B O 1
ATOM 773 N N . ARG B 1 17 ? 7.594 9.391 13.305 1 91.31 17 ARG B N 1
ATOM 774 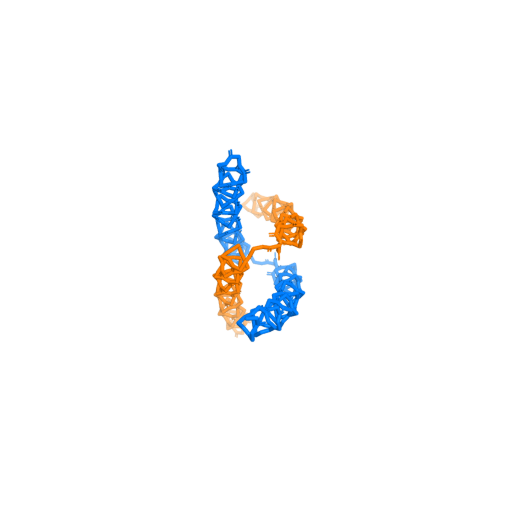C CA . ARG B 1 17 ? 6.887 8.117 13.234 1 91.31 17 ARG B CA 1
ATOM 775 C C . ARG B 1 17 ? 6.34 7.875 11.828 1 91.31 17 ARG B C 1
ATOM 777 O O . ARG B 1 17 ? 6.387 6.75 11.328 1 91.31 17 ARG B O 1
ATOM 784 N N . LEU B 1 18 ? 5.82 8.836 11.227 1 91.31 18 LEU B N 1
ATOM 785 C CA . LEU B 1 18 ? 5.285 8.727 9.875 1 91.31 18 LEU B CA 1
ATOM 786 C C . LEU B 1 18 ? 6.387 8.375 8.883 1 91.31 18 LEU B C 1
ATOM 788 O O . LEU B 1 18 ? 6.184 7.535 7.996 1 91.31 18 LEU B O 1
ATOM 792 N N . ASN B 1 19 ? 7.551 9.055 9.047 1 91.06 19 ASN B N 1
ATOM 793 C CA . ASN B 1 19 ? 8.688 8.727 8.188 1 91.06 19 ASN B CA 1
ATOM 794 C C . ASN B 1 19 ? 9.109 7.266 8.344 1 91.06 19 ASN B C 1
ATOM 796 O O . ASN B 1 19 ? 9.43 6.602 7.363 1 91.06 19 ASN B O 1
ATOM 800 N N . GLU B 1 20 ? 9.133 6.777 9.539 1 93.94 20 GLU B N 1
ATOM 801 C CA . GLU B 1 20 ? 9.461 5.379 9.805 1 93.94 20 GLU B CA 1
ATOM 802 C C . GLU B 1 20 ? 8.453 4.441 9.156 1 93.94 20 GLU B C 1
ATOM 804 O O . GLU B 1 20 ? 8.828 3.42 8.57 1 93.94 20 GLU B O 1
ATOM 809 N N . LYS B 1 21 ? 7.238 4.816 9.297 1 92.94 21 LYS B N 1
ATOM 810 C CA . LYS B 1 21 ? 6.172 4.008 8.711 1 92.94 21 LYS B CA 1
ATOM 811 C C . LYS B 1 21 ? 6.27 3.984 7.188 1 92.94 21 LYS B C 1
ATOM 813 O O . LYS B 1 21 ? 6.109 2.934 6.566 1 92.94 21 LYS B O 1
ATOM 818 N N . ILE B 1 22 ? 6.527 5.086 6.656 1 92.44 22 ILE B N 1
ATOM 819 C CA . ILE B 1 22 ? 6.691 5.207 5.211 1 92.44 22 ILE B CA 1
ATOM 820 C C . ILE B 1 22 ? 7.84 4.316 4.742 1 92.44 22 ILE B C 1
ATOM 822 O O . ILE B 1 22 ? 7.688 3.543 3.795 1 92.44 22 ILE B O 1
ATOM 826 N N . THR B 1 23 ? 8.969 4.422 5.391 1 93.38 23 THR B N 1
ATOM 827 C CA . THR B 1 23 ? 10.133 3.615 5.047 1 93.38 23 THR B CA 1
ATOM 828 C C . THR B 1 23 ? 9.82 2.129 5.168 1 93.38 23 THR B C 1
ATOM 830 O O . THR B 1 23 ? 10.188 1.336 4.301 1 93.38 23 THR B O 1
ATOM 833 N N . SER B 1 24 ? 9.133 1.781 6.234 1 94 24 SER B N 1
ATOM 834 C CA . SER B 1 24 ? 8.742 0.392 6.445 1 94 24 SER B CA 1
ATOM 835 C C . SER B 1 24 ? 7.828 -0.102 5.328 1 94 24 SER B C 1
ATOM 837 O O . SER B 1 24 ? 8.008 -1.212 4.82 1 94 24 SER B O 1
ATOM 839 N N . ASN B 1 25 ? 6.887 0.713 4.98 1 93.19 25 ASN B N 1
ATOM 840 C CA . ASN B 1 25 ? 5.953 0.359 3.914 1 93.19 25 ASN B CA 1
ATOM 841 C C . ASN B 1 25 ? 6.68 0.119 2.592 1 93.19 25 ASN B C 1
ATOM 843 O O . ASN B 1 25 ? 6.395 -0.854 1.892 1 93.19 25 ASN B O 1
ATOM 847 N N . ILE B 1 26 ? 7.582 0.973 2.277 1 92.69 26 ILE B N 1
ATOM 848 C CA . ILE B 1 26 ? 8.344 0.847 1.041 1 92.69 26 ILE B CA 1
ATOM 849 C C . ILE B 1 26 ? 9.141 -0.458 1.055 1 92.69 26 ILE B C 1
ATOM 851 O O . ILE B 1 26 ? 9.148 -1.194 0.065 1 92.69 26 ILE B O 1
ATOM 855 N N . ASN B 1 27 ? 9.664 -0.781 2.119 1 93.69 27 ASN B N 1
ATOM 856 C CA . ASN B 1 27 ? 10.445 -2.006 2.264 1 93.69 27 ASN B CA 1
ATOM 857 C C . ASN B 1 27 ? 9.562 -3.246 2.178 1 93.69 27 ASN B C 1
ATOM 859 O O . ASN B 1 27 ? 9.938 -4.242 1.556 1 93.69 27 ASN B O 1
ATOM 863 N N . ASP B 1 28 ? 8.438 -3.135 2.773 1 95.56 28 ASP B N 1
ATOM 864 C CA . ASP B 1 28 ? 7.52 -4.27 2.768 1 95.56 28 ASP B CA 1
ATOM 865 C C . ASP B 1 28 ? 6.98 -4.531 1.363 1 95.56 28 ASP B C 1
ATOM 867 O O . ASP B 1 28 ? 6.82 -5.688 0.961 1 95.56 28 ASP B O 1
ATOM 871 N N . ILE B 1 29 ? 6.719 -3.543 0.65 1 94.88 29 ILE B N 1
ATOM 872 C CA . ILE B 1 29 ? 6.27 -3.701 -0.729 1 94.88 29 ILE B CA 1
ATOM 873 C C . ILE B 1 29 ? 7.391 -4.309 -1.57 1 94.88 29 ILE B C 1
ATOM 875 O O . ILE B 1 29 ? 7.137 -5.152 -2.436 1 94.88 29 ILE B O 1
ATOM 879 N N . GLY B 1 30 ? 8.609 -3.887 -1.274 1 93.94 30 GLY B N 1
ATOM 880 C CA . GLY B 1 30 ? 9.742 -4.527 -1.922 1 93.94 30 GLY B CA 1
ATOM 881 C C . GLY B 1 30 ? 9.836 -6.016 -1.638 1 93.94 30 GLY B C 1
ATOM 882 O O . GLY B 1 30 ? 10.039 -6.816 -2.551 1 93.94 30 GLY B O 1
ATOM 883 N N . SER B 1 31 ? 9.711 -6.297 -0.365 1 95.31 31 SER B N 1
ATOM 884 C CA . SER B 1 31 ? 9.742 -7.699 0.038 1 95.31 31 SER B CA 1
ATOM 885 C C . SER B 1 31 ? 8.648 -8.5 -0.658 1 95.31 31 SER B C 1
ATOM 887 O O . SER B 1 31 ? 8.906 -9.594 -1.17 1 95.31 31 SER B O 1
ATOM 889 N N . LEU B 1 32 ? 7.445 -7.977 -0.733 1 92.5 32 LEU B N 1
ATOM 890 C CA . LEU B 1 32 ? 6.32 -8.617 -1.408 1 92.5 32 LEU B CA 1
ATOM 891 C C . LEU B 1 32 ? 6.617 -8.82 -2.891 1 92.5 32 LEU B C 1
ATOM 893 O O . LEU B 1 32 ? 6.293 -9.859 -3.455 1 92.5 32 LEU B O 1
ATOM 897 N N . SER B 1 33 ? 7.195 -7.879 -3.49 1 91.69 33 SER B N 1
ATOM 898 C CA . SER B 1 33 ? 7.523 -7.957 -4.91 1 91.69 33 SER B CA 1
ATOM 899 C C . SER B 1 33 ? 8.516 -9.078 -5.188 1 91.69 33 SER B C 1
ATOM 901 O O . SER B 1 33 ? 8.375 -9.812 -6.168 1 91.69 33 SER B O 1
ATOM 903 N N . ARG B 1 34 ? 9.516 -9.195 -4.332 1 91.94 34 ARG B N 1
ATOM 904 C CA . ARG B 1 34 ? 10.5 -10.258 -4.484 1 91.94 34 ARG B CA 1
ATOM 905 C C . ARG B 1 34 ? 9.859 -11.633 -4.316 1 91.94 34 ARG B C 1
ATOM 907 O O . ARG B 1 34 ? 10.172 -12.57 -5.051 1 91.94 34 ARG B O 1
ATOM 914 N N . GLN B 1 35 ? 8.953 -11.703 -3.367 1 89.75 35 GLN B N 1
ATOM 915 C CA . GLN B 1 35 ? 8.234 -12.953 -3.133 1 89.75 35 GLN B CA 1
ATOM 916 C C . GLN B 1 35 ? 7.414 -13.352 -4.355 1 89.75 35 GLN B C 1
ATOM 918 O O . GLN B 1 35 ? 7.395 -14.523 -4.742 1 89.75 35 GLN B O 1
ATOM 923 N N . VAL B 1 36 ? 6.824 -12.453 -4.965 1 90.44 36 VAL B N 1
ATOM 924 C CA . VAL B 1 36 ? 5.996 -12.703 -6.141 1 90.44 36 VAL B CA 1
ATOM 925 C C . VAL B 1 36 ? 6.875 -13.188 -7.297 1 90.44 36 VAL B C 1
ATOM 927 O O . VAL B 1 36 ? 6.535 -14.156 -7.977 1 90.44 36 VAL B O 1
ATOM 930 N N . ILE B 1 37 ? 7.961 -12.547 -7.508 1 85.75 37 ILE B N 1
ATOM 931 C CA . ILE B 1 37 ? 8.875 -12.883 -8.594 1 85.75 37 ILE B CA 1
ATOM 932 C C . ILE B 1 37 ? 9.398 -14.305 -8.406 1 85.75 37 ILE B C 1
ATOM 934 O O . ILE B 1 37 ? 9.414 -15.094 -9.352 1 85.75 37 ILE B O 1
ATOM 938 N N . ARG B 1 38 ? 9.68 -14.695 -7.219 1 85.56 38 ARG B N 1
ATOM 939 C CA . ARG B 1 38 ? 10.234 -16.016 -6.922 1 85.56 38 ARG B CA 1
ATOM 940 C C . ARG B 1 38 ? 9.164 -17.094 -7.055 1 85.56 38 ARG B C 1
ATOM 942 O O . ARG B 1 38 ? 9.445 -18.203 -7.504 1 85.56 38 ARG B O 1
ATOM 949 N N . GLY B 1 39 ? 7.977 -16.719 -6.727 1 82.19 39 GLY B N 1
ATOM 950 C CA . GLY B 1 39 ? 6.895 -17.703 -6.695 1 82.19 39 GLY B CA 1
ATOM 951 C C . GLY B 1 39 ? 6.113 -17.766 -7.992 1 82.19 39 GLY B C 1
ATOM 952 O O . GLY B 1 39 ? 5.195 -18.578 -8.133 1 82.19 39 GLY B O 1
ATOM 953 N N . SER B 1 40 ? 6.457 -17.047 -8.945 1 81.06 40 SER B N 1
ATOM 954 C CA . SER B 1 40 ? 5.648 -16.844 -10.148 1 81.06 40 SER B CA 1
ATOM 955 C C . SER B 1 40 ? 5.746 -18.047 -11.086 1 81.06 40 SER B C 1
ATOM 957 O O . SER B 1 40 ? 5.422 -17.938 -12.273 1 81.06 40 SER B O 1
ATOM 959 N N . LYS B 1 41 ? 6.105 -19.234 -10.688 1 80.94 41 LYS B N 1
ATOM 960 C CA . LYS B 1 41 ? 6.164 -20.438 -11.5 1 80.94 41 LYS B CA 1
ATOM 961 C C . LYS B 1 41 ? 4.773 -21.047 -11.688 1 80.94 41 LYS B C 1
ATOM 963 O O . LYS B 1 41 ? 4.555 -21.844 -12.602 1 80.94 41 LYS B O 1
ATOM 968 N N . SER B 1 42 ? 3.752 -20.688 -10.914 1 82.25 42 SER B N 1
ATOM 969 C CA . SER B 1 42 ? 2.395 -21.203 -11.016 1 82.25 42 SER B CA 1
ATOM 970 C C . SER B 1 42 ? 1.411 -20.125 -11.438 1 82.25 42 SER B C 1
ATOM 972 O O . SER B 1 42 ? 1.495 -18.984 -10.961 1 82.25 42 SER B O 1
ATOM 974 N N . ASN B 1 43 ? 0.534 -20.531 -12.359 1 82.5 43 ASN B N 1
ATOM 975 C CA . ASN B 1 43 ? -0.503 -19.609 -12.812 1 82.5 43 ASN B CA 1
ATOM 976 C C . ASN B 1 43 ? -1.396 -19.156 -11.664 1 82.5 43 ASN B C 1
ATOM 978 O O . ASN B 1 43 ? -1.813 -18 -11.617 1 82.5 43 ASN B O 1
ATOM 982 N N . GLU B 1 44 ? -1.638 -20 -10.781 1 84.75 44 GLU B N 1
ATOM 983 C CA . GLU B 1 44 ? -2.488 -19.672 -9.648 1 84.75 44 GLU B CA 1
ATOM 984 C C . GLU B 1 44 ? -1.844 -18.609 -8.766 1 84.75 44 GLU B C 1
ATOM 986 O O . GLU B 1 44 ? -2.514 -17.688 -8.312 1 84.75 44 GLU B O 1
ATOM 991 N N . PHE B 1 45 ? -0.616 -18.766 -8.516 1 89.19 45 PHE B N 1
ATOM 992 C CA . PHE B 1 45 ? 0.13 -17.797 -7.715 1 89.19 45 PHE B CA 1
ATOM 993 C C . PHE B 1 45 ? 0.138 -16.438 -8.383 1 89.19 45 PHE B C 1
ATOM 995 O O . PHE B 1 45 ? -0.109 -15.414 -7.734 1 89.19 45 PHE B O 1
ATOM 1002 N N . LEU B 1 46 ? 0.327 -16.422 -9.656 1 89.75 46 LEU B N 1
ATOM 1003 C CA . LEU B 1 46 ? 0.365 -15.172 -10.406 1 89.75 46 LEU B CA 1
ATOM 1004 C C . LEU B 1 46 ? -0.979 -14.453 -10.344 1 89.75 46 LEU B C 1
ATOM 1006 O O . LEU B 1 46 ? -1.028 -13.227 -10.195 1 89.75 46 LEU B O 1
ATOM 1010 N N . ALA B 1 47 ? -2.002 -15.297 -10.445 1 88.31 47 ALA B N 1
ATOM 1011 C CA . ALA B 1 47 ? -3.344 -14.719 -10.398 1 88.31 47 ALA B CA 1
ATOM 1012 C C . ALA B 1 47 ? -3.621 -14.094 -9.031 1 88.31 47 ALA B C 1
ATOM 1014 O O . ALA B 1 47 ? -4.191 -13.008 -8.938 1 88.31 47 ALA B O 1
ATOM 1015 N N . GLN B 1 48 ? -3.205 -14.727 -7.957 1 91.38 48 GLN B N 1
ATOM 1016 C CA . GLN B 1 48 ? -3.4 -14.211 -6.605 1 91.38 48 GLN B CA 1
ATOM 1017 C C . GLN B 1 48 ? -2.537 -12.977 -6.355 1 91.38 48 GLN B C 1
ATOM 1019 O O . GLN B 1 48 ? -2.984 -12.016 -5.723 1 91.38 48 GLN B O 1
ATOM 1024 N N . ALA B 1 49 ? -1.334 -13.078 -6.812 1 92.75 49 ALA B N 1
ATOM 1025 C CA . ALA B 1 49 ? -0.461 -11.914 -6.695 1 92.75 49 ALA B CA 1
ATOM 1026 C C . ALA B 1 49 ? -1.057 -10.703 -7.414 1 92.75 49 ALA B C 1
ATOM 1028 O O . ALA B 1 49 ? -1.034 -9.586 -6.887 1 92.75 49 ALA B O 1
ATOM 1029 N N . ALA B 1 50 ? -1.621 -10.906 -8.57 1 91.12 50 ALA B N 1
ATOM 1030 C CA . ALA B 1 50 ? -2.242 -9.828 -9.336 1 91.12 50 ALA B CA 1
ATOM 1031 C C . ALA B 1 50 ? -3.4 -9.203 -8.562 1 91.12 50 ALA B C 1
ATOM 1033 O O . ALA B 1 50 ? -3.547 -7.98 -8.531 1 91.12 50 ALA B O 1
ATOM 1034 N N . LYS B 1 51 ? -4.152 -9.977 -7.926 1 92 51 LYS B N 1
ATOM 1035 C CA . LYS B 1 51 ? -5.27 -9.492 -7.117 1 92 51 LYS B CA 1
ATOM 1036 C C . LYS B 1 51 ? -4.773 -8.672 -5.93 1 92 51 LYS B C 1
ATOM 1038 O O . LYS B 1 51 ? -5.34 -7.625 -5.613 1 92 51 LYS B O 1
ATOM 1043 N N . ASN B 1 52 ? -3.725 -9.188 -5.332 1 92.81 52 ASN B N 1
ATOM 1044 C CA . ASN B 1 52 ? -3.143 -8.492 -4.191 1 92.81 52 ASN B CA 1
ATOM 1045 C C . ASN B 1 52 ? -2.613 -7.113 -4.59 1 92.81 52 ASN B C 1
ATOM 1047 O O . ASN B 1 52 ? -2.848 -6.129 -3.887 1 92.81 52 ASN B O 1
ATOM 1051 N N . PHE B 1 53 ? -1.987 -7.055 -5.66 1 93.12 53 PHE B N 1
ATOM 1052 C CA . PHE B 1 53 ? -1.409 -5.777 -6.07 1 93.12 53 PHE B CA 1
ATOM 1053 C C . PHE B 1 53 ? -2.49 -4.832 -6.574 1 93.12 53 PHE B C 1
ATOM 1055 O O . PHE B 1 53 ? -2.35 -3.611 -6.477 1 93.12 53 PHE B O 1
ATOM 1062 N N . ALA B 1 54 ? -3.596 -5.391 -7.062 1 92.69 54 ALA B N 1
ATOM 1063 C CA . ALA B 1 54 ? -4.742 -4.551 -7.395 1 92.69 54 ALA B CA 1
ATOM 1064 C C . ALA B 1 54 ? -5.336 -3.912 -6.145 1 92.69 54 ALA B C 1
ATOM 1066 O O . ALA B 1 54 ? -5.703 -2.732 -6.152 1 92.69 54 ALA B O 1
ATOM 1067 N N . SER B 1 55 ? -5.41 -4.664 -5.105 1 94.12 55 SER B N 1
ATOM 1068 C CA . SER B 1 55 ? -5.898 -4.145 -3.832 1 94.12 55 SER B CA 1
ATOM 1069 C C . SER B 1 55 ? -4.977 -3.061 -3.285 1 94.12 55 SER B C 1
ATOM 1071 O O . SER B 1 55 ? -5.445 -2.037 -2.781 1 94.12 55 SER B O 1
ATOM 1073 N N . GLN B 1 56 ? -3.688 -3.336 -3.402 1 94.25 56 GLN B N 1
ATOM 1074 C CA . GLN B 1 56 ? -2.709 -2.35 -2.961 1 94.25 56 GLN B CA 1
ATOM 1075 C C . GLN B 1 56 ? -2.859 -1.042 -3.734 1 94.25 56 GLN B C 1
ATOM 1077 O O . GLN B 1 56 ? -2.775 0.042 -3.154 1 94.25 56 GLN B O 1
ATOM 1082 N N . GLU B 1 57 ? -3.061 -1.159 -4.949 1 94 57 GLU B N 1
ATOM 1083 C CA . GLU B 1 57 ? -3.262 0.016 -5.793 1 94 57 GLU B CA 1
ATOM 1084 C C . GLU B 1 57 ? -4.48 0.815 -5.344 1 94 57 GLU B C 1
ATOM 1086 O O . GLU B 1 57 ? -4.445 2.047 -5.309 1 94 57 GLU B O 1
ATOM 1091 N N . ASN B 1 58 ? -5.492 0.179 -5.031 1 95.69 58 ASN B N 1
ATOM 1092 C CA . ASN B 1 58 ? -6.699 0.843 -4.551 1 95.69 58 ASN B CA 1
ATOM 1093 C C . ASN B 1 58 ? -6.445 1.592 -3.248 1 95.69 58 ASN B C 1
ATOM 1095 O O . ASN B 1 58 ? -6.918 2.717 -3.07 1 95.69 58 ASN B O 1
ATOM 1099 N N . CYS B 1 59 ? -5.738 0.939 -2.389 1 95.69 59 CYS B N 1
ATOM 1100 C CA . CYS B 1 59 ? -5.387 1.583 -1.129 1 95.69 59 CYS B CA 1
ATOM 1101 C C . CYS B 1 59 ? -4.578 2.852 -1.372 1 95.69 59 CYS B C 1
ATOM 1103 O O . CYS B 1 59 ? -4.836 3.887 -0.754 1 95.69 59 CYS B O 1
ATOM 1105 N N . ILE B 1 60 ? -3.648 2.779 -2.232 1 95.62 60 ILE B N 1
ATOM 1106 C CA . ILE B 1 60 ? -2.785 3.912 -2.549 1 95.62 60 ILE B CA 1
ATOM 1107 C C . ILE B 1 60 ? -3.613 5.031 -3.174 1 95.62 60 ILE B C 1
ATOM 1109 O O . ILE B 1 60 ? -3.432 6.207 -2.84 1 95.62 60 ILE B O 1
ATOM 1113 N N . GLN B 1 61 ? -4.5 4.727 -4.07 1 95.5 61 GLN B N 1
ATOM 1114 C CA . GLN B 1 61 ? -5.367 5.715 -4.707 1 95.5 61 GLN B CA 1
ATOM 1115 C C . GLN B 1 61 ? -6.258 6.41 -3.682 1 95.5 61 GLN B C 1
ATOM 1117 O O . GLN B 1 61 ? -6.43 7.629 -3.727 1 95.5 61 GLN B O 1
ATOM 1122 N N . ASN B 1 62 ? -6.758 5.629 -2.812 1 95.88 62 ASN B N 1
ATOM 1123 C CA . ASN B 1 62 ? -7.555 6.207 -1.734 1 95.88 62 ASN B CA 1
ATOM 1124 C C . ASN B 1 62 ? -6.73 7.176 -0.888 1 95.88 62 ASN B C 1
ATOM 1126 O O . ASN B 1 62 ? -7.219 8.234 -0.496 1 95.88 62 ASN B O 1
ATOM 1130 N N . SER B 1 63 ? -5.535 6.855 -0.587 1 94.12 63 SER B N 1
ATOM 1131 C CA . SER B 1 63 ? -4.633 7.723 0.165 1 94.12 63 SER B CA 1
ATOM 1132 C C . SER B 1 63 ? -4.379 9.031 -0.575 1 94.12 63 SER B C 1
ATOM 1134 O O . SER B 1 63 ? -4.406 10.102 0.027 1 94.12 63 SER B O 1
ATOM 1136 N N . HIS B 1 64 ? -4.188 8.945 -1.834 1 93.69 64 HIS B N 1
ATOM 1137 C CA . HIS B 1 64 ? -3.975 10.133 -2.648 1 93.69 64 HIS B CA 1
ATOM 1138 C C . HIS B 1 64 ? -5.191 11.055 -2.611 1 93.69 64 HIS B C 1
ATOM 1140 O O . HIS B 1 64 ? -5.055 12.266 -2.477 1 93.69 64 HIS B O 1
ATOM 1146 N N . GLU B 1 65 ? -6.316 10.453 -2.734 1 95.12 65 GLU B N 1
ATOM 1147 C CA . GLU B 1 65 ? -7.551 11.234 -2.732 1 95.12 65 GLU B CA 1
ATOM 1148 C C . GLU B 1 65 ? -7.746 11.945 -1.397 1 95.12 65 GLU B C 1
ATOM 1150 O O . GLU B 1 65 ? -8.117 13.125 -1.363 1 95.12 65 GLU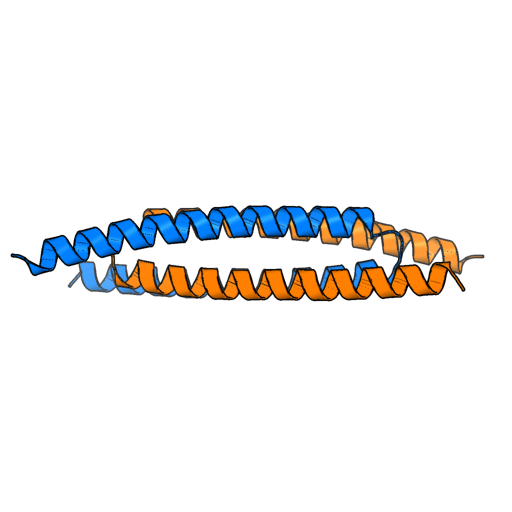 B O 1
ATOM 1155 N N . THR B 1 66 ? -7.504 11.195 -0.379 1 93.44 66 THR B N 1
ATOM 1156 C CA . THR B 1 66 ? -7.645 11.758 0.96 1 93.44 66 THR B CA 1
ATOM 1157 C C . THR B 1 66 ? -6.672 12.914 1.164 1 93.44 66 THR B C 1
ATOM 1159 O O . THR B 1 66 ? -7.051 13.969 1.672 1 93.44 66 THR B O 1
ATOM 1162 N N . MET B 1 67 ? -5.48 12.844 0.75 1 90.69 67 MET B N 1
ATOM 1163 C CA . MET B 1 67 ? -4.461 13.875 0.932 1 90.69 67 MET B CA 1
ATOM 1164 C C . MET B 1 67 ? -4.75 15.086 0.054 1 90.69 67 MET B C 1
ATOM 1166 O O . MET B 1 67 ? -4.473 16.219 0.446 1 90.69 67 MET B O 1
ATOM 1170 N N . ARG B 1 68 ? -5.281 14.797 -1.079 1 91.62 68 ARG B N 1
ATOM 1171 C CA . ARG B 1 68 ? -5.676 15.898 -1.95 1 91.62 68 ARG B CA 1
ATOM 1172 C C . ARG B 1 68 ? -6.793 16.719 -1.32 1 91.62 68 ARG B C 1
ATOM 1174 O O . ARG B 1 68 ? -6.77 17.953 -1.373 1 91.62 68 ARG B O 1
ATOM 1181 N N . LYS B 1 69 ? -7.75 16.062 -0.749 1 92.31 69 LYS B N 1
ATOM 1182 C CA . LYS B 1 69 ? -8.836 16.75 -0.05 1 92.31 69 LYS B CA 1
ATOM 1183 C C . LYS B 1 69 ? -8.297 17.578 1.114 1 92.31 69 LYS B C 1
ATOM 1185 O O . LYS B 1 69 ? -8.742 18.703 1.334 1 92.31 69 LYS B O 1
ATOM 1190 N N . MET B 1 70 ? -7.383 17.109 1.759 1 87 70 MET B N 1
ATOM 1191 C CA . MET B 1 70 ? -6.781 17.812 2.891 1 87 70 MET B CA 1
ATOM 1192 C C . MET B 1 70 ? -6.012 19.047 2.424 1 87 70 MET B C 1
ATOM 1194 O O . MET B 1 70 ? -6.035 20.078 3.088 1 87 70 MET B O 1
ATOM 1198 N N . ASP B 1 71 ? -5.375 18.938 1.359 1 86.25 71 ASP B N 1
ATOM 1199 C CA . ASP B 1 71 ? -4.648 20.062 0.783 1 86.25 71 ASP B CA 1
ATOM 1200 C C . ASP B 1 71 ? -5.598 21.188 0.412 1 86.25 71 ASP B C 1
ATOM 1202 O O . ASP B 1 71 ? -5.289 22.375 0.631 1 86.25 71 ASP B O 1
ATOM 1206 N N . LEU B 1 72 ? -6.637 20.812 -0.165 1 89.12 72 LEU B N 1
ATOM 1207 C CA . LEU B 1 72 ? -7.641 21.812 -0.552 1 89.12 72 LEU B CA 1
ATOM 1208 C C . LE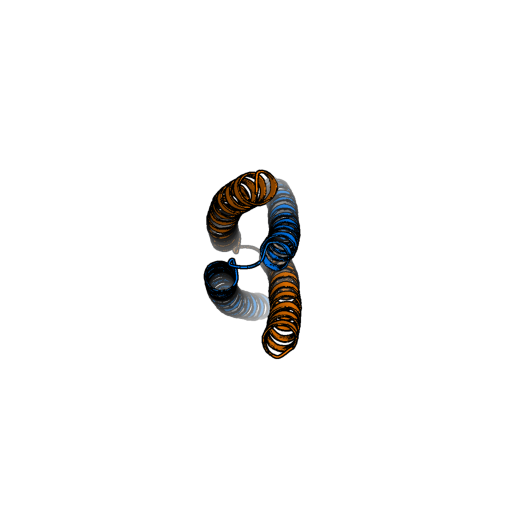U B 1 72 ? -8.219 22.5 0.675 1 89.12 72 LEU B C 1
ATOM 1210 O O . LEU B 1 72 ? -8.414 23.719 0.67 1 89.12 72 LEU B O 1
ATOM 1214 N N . LEU B 1 73 ? -8.477 21.766 1.742 1 86.25 73 LEU B N 1
ATOM 1215 C CA . LEU B 1 73 ? -9.008 22.328 2.98 1 86.25 73 LEU B CA 1
ATOM 1216 C C . LEU B 1 73 ? -8 23.281 3.615 1 86.25 73 LEU B C 1
ATOM 1218 O O . LEU B 1 73 ? -8.375 24.359 4.105 1 86.25 73 LEU B O 1
ATOM 1222 N N . ARG B 1 74 ? -6.832 22.922 3.602 1 83.94 74 ARG B N 1
ATOM 1223 C CA . ARG B 1 74 ? -5.773 23.75 4.145 1 83.94 74 ARG B CA 1
ATOM 1224 C C . ARG B 1 74 ? -5.66 25.062 3.371 1 83.94 74 ARG B C 1
ATOM 1226 O O . ARG B 1 74 ? -5.496 26.125 3.965 1 83.94 74 ARG B O 1
ATOM 1233 N N . SER B 1 75 ? -5.715 25 2.076 1 84.25 75 SER B N 1
ATOM 1234 C CA . SER B 1 75 ? -5.633 26.188 1.235 1 84.25 75 SER B CA 1
ATOM 1235 C C . SER B 1 75 ? -6.77 27.156 1.531 1 84.25 75 SER B C 1
ATOM 1237 O O . SER B 1 75 ? -6.574 28.375 1.535 1 84.25 75 SER B O 1
ATOM 1239 N N . GLN B 1 76 ? -7.926 26.75 1.795 1 86.5 76 GLN B N 1
ATOM 1240 C CA . GLN B 1 76 ? -9.094 27.578 2.113 1 86.5 76 GLN B CA 1
ATOM 1241 C C . GLN B 1 76 ? -8.922 28.281 3.459 1 86.5 76 GLN B C 1
ATOM 1243 O O . GLN B 1 76 ? -9.312 29.438 3.615 1 86.5 76 GLN B O 1
ATOM 1248 N N . LEU B 1 77 ? -8.398 27.672 4.465 1 78.25 77 LEU B N 1
ATOM 1249 C CA . LEU B 1 77 ? -8.188 28.219 5.797 1 78.25 77 LEU B CA 1
ATOM 1250 C C . LEU B 1 77 ? -7.113 29.312 5.762 1 78.25 77 LEU B C 1
ATOM 1252 O O . LEU B 1 77 ? -7.191 30.281 6.512 1 78.25 77 LEU B O 1
ATOM 1256 N N . GLU B 1 78 ? -6.117 29.094 4.988 1 77.56 78 GLU B N 1
ATOM 1257 C CA . GLU B 1 78 ? -5.066 30.109 4.867 1 77.56 78 GLU B CA 1
ATOM 1258 C C . GLU B 1 78 ? -5.594 31.375 4.203 1 77.56 78 GLU B C 1
ATOM 1260 O O . GLU B 1 78 ? -5.055 32.469 4.414 1 77.56 78 GLU B O 1
ATOM 1265 N N . PHE B 1 79 ? -6.578 31.359 3.383 1 79.44 79 PHE B N 1
ATOM 1266 C CA . PHE B 1 79 ? -7.121 32.531 2.715 1 79.44 79 PHE B CA 1
ATOM 1267 C C . PHE B 1 79 ? -8.219 33.188 3.555 1 79.44 79 PHE B C 1
ATOM 1269 O O . PHE B 1 79 ? -8.609 34.312 3.309 1 79.44 79 PHE B O 1
ATOM 1276 N N . GLN B 1 80 ? -8.609 32.531 4.641 1 63.94 80 GLN B N 1
ATOM 1277 C CA . GLN B 1 80 ? -9.477 33.219 5.594 1 63.94 80 GLN B CA 1
ATOM 1278 C C . GLN B 1 80 ? -8.664 34 6.617 1 63.94 80 GLN B C 1
ATOM 1280 O O . GLN B 1 80 ? -8.977 35.156 6.918 1 63.94 80 GLN B O 1
#

Radius of gyration: 20.16 Å; Cα contacts (8 Å, |Δi|>4): 89; chains: 2; bounding box: 20×68×55 Å

Foldseek 3Di:
DVVVVVVVVVVVVVVVVVVVVVVVVVVVVVVLVVVLVVPVPDPVSVVVSVVVVVVVVVVVVVVVVVVVVVVVVVVVVVVD/DVVVVVVVVVVVVVVVVVVVVVVVVVVVVVVLVVVLVVPVPDPVSVVVSVVVVVVVVVVVVVVVVVVVVVVVVVVVVVVD

pLDDT: mean 87.53, std 8.89, range [47.28, 95.88]

Nearest PDB structures (foldseek):
  5fwk-assembly1_E  TM=6.232E-01  e=8.708E+00  Homo sapiens
  5fwk-assembly1_E  TM=6.235E-01  e=8.708E+00  Homo sapiens